Protein AF-A0A958SPY5-F1 (afdb_monomer_lite)

Foldseek 3Di:
DDKDWDKDKDWPADDPFKTKIKIWTQKMKDKDKDWDWDADPVDGPDIDIDIDIDMDIDGFGFMKMKMWGDDPQKTKIWIQTGQDTPPDDCVPDRDRDIDIDIGHDD

Structure (mmCIF, N/CA/C/O backbone):
data_AF-A0A958SPY5-F1
#
_entry.id   AF-A0A958SPY5-F1
#
loop_
_atom_site.group_PDB
_atom_site.id
_atom_site.type_symbol
_atom_site.label_atom_id
_atom_site.label_alt_id
_atom_site.label_comp_id
_atom_site.label_asym_id
_atom_site.label_entity_id
_atom_site.label_seq_id
_atom_site.pdbx_PDB_ins_code
_atom_site.Cartn_x
_atom_site.Cartn_y
_atom_site.Cartn_z
_atom_site.occupancy
_atom_site.B_iso_or_equiv
_atom_site.auth_seq_id
_atom_site.auth_comp_id
_atom_site.auth_asym_id
_atom_site.auth_atom_id
_atom_site.pdbx_PDB_model_num
ATOM 1 N N . GLU A 1 1 ? 12.507 -2.242 -8.962 1.00 80.31 1 GLU A N 1
ATOM 2 C CA . GLU A 1 1 ? 11.560 -1.119 -9.089 1.00 80.31 1 GLU A CA 1
ATOM 3 C C . GLU A 1 1 ? 11.348 -0.489 -7.722 1.00 80.31 1 GLU A C 1
ATOM 5 O O . GLU A 1 1 ? 11.262 -1.211 -6.734 1.00 80.31 1 GLU A O 1
ATOM 10 N N . THR A 1 2 ? 11.300 0.836 -7.671 1.00 90.25 2 THR A N 1
ATOM 11 C CA . THR A 1 2 ? 10.994 1.628 -6.478 1.00 90.25 2 THR A CA 1
ATOM 12 C C . THR A 1 2 ? 9.792 2.501 -6.795 1.00 90.25 2 THR A C 1
ATOM 14 O O . THR A 1 2 ? 9.804 3.194 -7.808 1.00 90.25 2 THR A O 1
ATOM 17 N N . GLN A 1 3 ? 8.776 2.503 -5.933 1.00 89.62 3 GLN A N 1
ATOM 18 C CA . GLN A 1 3 ? 7.549 3.268 -6.152 1.00 89.62 3 GLN A CA 1
ATOM 19 C C . GLN A 1 3 ? 7.297 4.261 -5.016 1.00 89.62 3 GLN A C 1
ATOM 21 O O . GLN A 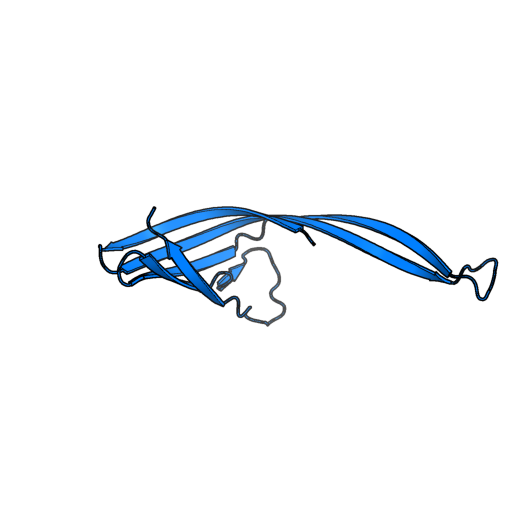1 3 ? 7.459 3.946 -3.836 1.00 89.62 3 GLN A O 1
ATOM 26 N N . LEU A 1 4 ? 6.867 5.463 -5.384 1.00 90.62 4 LEU A N 1
ATOM 27 C CA . LEU A 1 4 ? 6.423 6.519 -4.486 1.00 90.62 4 LEU A CA 1
ATOM 28 C C . LEU A 1 4 ? 4.967 6.831 -4.801 1.00 90.62 4 LEU A C 1
ATOM 30 O O . LEU A 1 4 ? 4.641 7.173 -5.931 1.00 90.62 4 LEU A O 1
ATOM 34 N N . ALA A 1 5 ? 4.089 6.746 -3.808 1.00 91.00 5 ALA A N 1
ATOM 35 C CA . ALA A 1 5 ? 2.672 7.019 -3.996 1.00 91.00 5 ALA A CA 1
ATOM 36 C C . ALA A 1 5 ? 2.188 8.113 -3.046 1.00 91.00 5 ALA A C 1
ATOM 38 O O . ALA A 1 5 ? 2.540 8.133 -1.864 1.00 91.00 5 ALA A O 1
ATOM 39 N N . ILE A 1 6 ? 1.339 9.000 -3.563 1.00 93.50 6 ILE A N 1
ATOM 40 C CA . ILE A 1 6 ? 0.629 10.002 -2.770 1.00 93.50 6 ILE A CA 1
ATOM 41 C C . ILE A 1 6 ? -0.841 9.617 -2.727 1.00 93.50 6 ILE A C 1
ATOM 43 O O . ILE A 1 6 ? -1.474 9.325 -3.744 1.00 93.50 6 ILE A O 1
ATOM 47 N N . GLY A 1 7 ? -1.400 9.647 -1.526 1.00 92.75 7 GLY A N 1
ATOM 48 C CA . GLY A 1 7 ? -2.794 9.327 -1.306 1.00 92.75 7 GLY A CA 1
ATOM 49 C C . GLY A 1 7 ? -3.328 9.907 -0.010 1.00 92.75 7 GLY A C 1
ATOM 50 O O . GLY A 1 7 ? -2.592 10.457 0.808 1.00 92.75 7 GLY A O 1
ATOM 51 N N . TYR A 1 8 ? -4.632 9.756 0.175 1.00 92.75 8 TYR A N 1
ATOM 52 C CA . TYR A 1 8 ? -5.337 10.180 1.372 1.00 92.75 8 TYR A CA 1
ATOM 53 C C . TYR A 1 8 ? -6.054 8.999 2.017 1.00 92.75 8 TYR A C 1
ATOM 55 O O . TYR A 1 8 ? -6.645 8.168 1.331 1.00 92.75 8 TYR A O 1
ATOM 63 N N . ARG A 1 9 ? -6.018 8.927 3.350 1.00 92.75 9 ARG A N 1
ATOM 64 C CA . ARG A 1 9 ? -6.735 7.919 4.136 1.00 92.75 9 ARG A CA 1
ATOM 65 C C . ARG A 1 9 ? -7.730 8.609 5.054 1.00 92.75 9 ARG A C 1
ATOM 67 O O . ARG A 1 9 ? -7.336 9.394 5.913 1.00 92.75 9 ARG A O 1
ATOM 74 N N . TYR A 1 10 ? -8.998 8.239 4.929 1.00 94.06 10 TYR A N 1
ATOM 75 C CA . TYR A 1 10 ? -10.082 8.758 5.748 1.00 94.06 10 TYR A CA 1
ATOM 76 C C . TYR A 1 10 ? -10.694 7.657 6.617 1.00 94.06 10 TYR A C 1
ATOM 78 O O . TYR A 1 10 ? -11.202 6.658 6.108 1.00 94.06 10 TYR A O 1
ATOM 86 N N . ARG A 1 11 ? -10.668 7.840 7.944 1.00 94.12 11 ARG A N 1
ATOM 87 C CA . ARG A 1 11 ? -11.334 6.941 8.901 1.00 94.12 11 ARG A CA 1
ATOM 88 C C . ARG A 1 11 ? -12.785 7.367 9.080 1.00 94.12 11 ARG A C 1
ATOM 90 O O . ARG A 1 11 ? -13.047 8.343 9.776 1.00 94.12 11 ARG A O 1
ATOM 97 N N . PHE A 1 12 ? -13.713 6.613 8.505 1.00 93.62 12 PHE A N 1
ATOM 98 C CA . PHE A 1 12 ? -15.144 6.879 8.656 1.00 93.62 12 PHE A CA 1
ATOM 99 C C . PHE A 1 12 ? -15.747 6.180 9.886 1.00 93.62 12 PHE A C 1
ATOM 101 O O . PHE A 1 12 ? -16.716 6.675 10.456 1.00 93.62 12 PHE A O 1
ATOM 108 N N . ILE A 1 13 ? -15.143 5.086 10.372 1.00 94.25 13 ILE A N 1
ATOM 109 C CA . ILE A 1 13 ? -15.440 4.527 11.700 1.00 94.25 13 ILE A CA 1
ATOM 110 C C . ILE A 1 13 ? -14.184 4.604 12.555 1.00 94.25 13 ILE A C 1
ATOM 112 O O . ILE A 1 13 ? -13.154 4.034 12.211 1.00 94.25 13 ILE A O 1
ATOM 116 N N . ASN A 1 14 ? -14.280 5.272 13.703 1.00 92.44 14 ASN A N 1
ATOM 117 C CA . ASN A 1 14 ? -13.172 5.423 14.640 1.00 92.44 14 ASN A CA 1
ATOM 118 C C . ASN A 1 14 ? -13.619 5.044 16.059 1.00 92.44 14 ASN A C 1
ATOM 120 O O . ASN A 1 14 ? -14.121 5.884 16.808 1.00 92.44 14 ASN A O 1
ATOM 124 N N . LYS A 1 15 ? -13.495 3.761 16.421 1.00 92.38 15 LYS A N 1
ATOM 125 C CA . LYS A 1 15 ? -13.782 3.261 17.773 1.00 92.38 15 LYS A CA 1
ATOM 126 C C . LYS A 1 15 ? -12.482 2.821 18.467 1.00 92.38 15 LYS A C 1
ATOM 128 O O . LYS A 1 15 ? -11.532 2.425 17.800 1.00 92.38 15 LYS A O 1
ATOM 133 N N . PRO A 1 16 ? -12.432 2.797 19.813 1.00 86.06 16 PRO A N 1
ATOM 134 C CA . PRO A 1 16 ? -11.223 2.393 20.543 1.00 86.06 16 PRO A CA 1
ATOM 135 C C . PRO A 1 16 ? -10.770 0.944 20.310 1.00 86.06 16 PRO A C 1
ATOM 137 O O . PRO A 1 16 ? -9.612 0.622 20.558 1.00 86.06 16 PRO A O 1
ATOM 140 N N . LYS A 1 17 ? -11.682 0.051 19.902 1.00 90.56 17 LYS A N 1
ATOM 141 C CA . LYS A 1 17 ? -11.388 -1.370 19.643 1.00 90.56 17 LYS A CA 1
ATOM 142 C C . LYS A 1 17 ? -11.158 -1.679 18.167 1.00 90.56 17 LYS A C 1
ATOM 144 O O . LYS A 1 17 ? -10.449 -2.630 17.864 1.00 90.56 17 LYS A O 1
ATOM 149 N N . PHE A 1 18 ? -11.765 -0.912 17.271 1.00 93.00 18 PHE A N 1
ATOM 150 C CA . PHE A 1 18 ? -11.622 -1.104 15.839 1.00 93.00 18 PHE A CA 1
ATOM 151 C C . PHE A 1 18 ? -11.862 0.213 15.105 1.00 93.00 18 PHE A C 1
ATOM 153 O O . PHE A 1 18 ? -12.662 1.046 15.538 1.00 93.00 18 PHE A O 1
ATOM 160 N N . ASN A 1 19 ? -11.196 0.397 13.980 1.00 94.06 19 ASN A N 1
ATOM 161 C CA . ASN A 1 19 ? -11.479 1.484 13.062 1.00 94.06 19 ASN A CA 1
ATOM 162 C C . ASN A 1 19 ? -11.634 0.922 11.649 1.00 94.06 19 ASN A C 1
ATOM 164 O O . ASN A 1 19 ? -11.110 -0.145 11.345 1.00 94.06 19 ASN A O 1
ATOM 168 N N . ILE A 1 20 ? -12.395 1.626 10.820 1.00 94.38 20 ILE A N 1
ATOM 169 C CA . ILE A 1 20 ? -12.550 1.313 9.402 1.00 94.38 20 ILE A CA 1
ATOM 170 C C . ILE A 1 20 ? -12.267 2.590 8.623 1.00 94.38 20 ILE A C 1
ATOM 172 O O . ILE A 1 20 ? -12.707 3.685 9.004 1.00 94.38 20 ILE A O 1
ATOM 176 N N . TYR A 1 21 ? -11.488 2.451 7.560 1.00 95.06 21 TYR A N 1
ATOM 177 C CA . TYR A 1 21 ? -11.032 3.547 6.731 1.00 95.06 21 TYR A CA 1
ATOM 178 C C . TYR A 1 21 ? -11.153 3.228 5.252 1.00 95.06 21 TYR A C 1
ATOM 180 O O . TYR A 1 21 ? -11.000 2.087 4.829 1.00 95.06 21 TYR A O 1
ATOM 188 N N . GLY A 1 22 ? -11.396 4.273 4.471 1.00 94.38 22 GLY A N 1
ATOM 189 C CA . GLY A 1 22 ? -11.186 4.269 3.034 1.00 94.38 22 GLY A CA 1
ATOM 190 C C . GLY A 1 22 ? -9.860 4.952 2.737 1.00 94.38 22 GLY A C 1
ATOM 191 O O . GLY A 1 22 ? -9.466 5.889 3.441 1.00 94.38 22 GLY A O 1
ATOM 192 N N . ASN A 1 23 ? -9.155 4.495 1.715 1.00 93.44 23 ASN A N 1
ATOM 193 C CA . ASN A 1 23 ? -7.974 5.170 1.198 1.00 93.44 23 ASN A CA 1
ATOM 194 C C . ASN A 1 23 ? -8.108 5.413 -0.302 1.00 93.44 23 ASN A C 1
ATOM 196 O O . ASN A 1 23 ? -8.741 4.642 -1.009 1.00 93.44 23 ASN A O 1
ATOM 200 N N . LEU A 1 24 ? -7.490 6.491 -0.766 1.00 92.38 24 LEU A N 1
ATOM 201 C CA . LEU A 1 24 ? -7.412 6.871 -2.166 1.00 92.38 24 LEU A CA 1
ATOM 202 C C . LEU A 1 24 ? -5.945 7.120 -2.509 1.00 92.38 24 LEU A C 1
ATOM 204 O O . LEU A 1 24 ? -5.340 8.030 -1.945 1.00 92.38 24 LEU A O 1
ATOM 208 N N . LYS A 1 25 ? -5.372 6.320 -3.407 1.00 92.31 25 LYS A N 1
ATOM 209 C CA . LYS A 1 25 ? -4.049 6.536 -4.007 1.00 92.31 25 LYS A CA 1
ATOM 210 C C . LYS A 1 25 ? -4.257 7.394 -5.253 1.00 92.31 25 LYS A C 1
ATOM 212 O O . LYS A 1 25 ? -4.884 6.946 -6.204 1.00 92.31 25 LYS A O 1
ATOM 217 N N . ILE A 1 26 ? -3.813 8.645 -5.222 1.00 91.31 26 ILE A N 1
ATOM 218 C CA . ILE A 1 26 ? -4.115 9.627 -6.274 1.00 91.31 26 ILE A CA 1
ATOM 219 C C . ILE A 1 26 ? -3.093 9.499 -7.400 1.00 91.31 26 ILE A C 1
ATOM 221 O O . ILE A 1 26 ? -3.473 9.396 -8.563 1.00 91.31 26 ILE A O 1
ATOM 225 N N . VAL A 1 27 ? -1.809 9.469 -7.038 1.00 91.19 27 VAL A N 1
ATOM 226 C CA . VAL A 1 27 ? -0.694 9.406 -7.984 1.00 91.19 27 VAL A CA 1
ATOM 227 C C . VAL A 1 27 ? 0.382 8.447 -7.497 1.00 91.19 27 VAL A C 1
ATOM 229 O O . VAL A 1 27 ? 0.612 8.325 -6.289 1.00 91.19 27 VAL A O 1
ATOM 232 N N . THR A 1 28 ? 1.058 7.817 -8.449 1.00 91.44 28 THR A N 1
ATOM 233 C CA . THR A 1 28 ? 2.198 6.931 -8.239 1.00 91.44 28 THR A CA 1
ATOM 234 C C . THR A 1 28 ? 3.319 7.347 -9.185 1.00 91.44 28 THR A C 1
ATOM 236 O O . THR A 1 28 ? 3.093 7.613 -10.362 1.00 91.44 28 THR A O 1
ATOM 239 N N . TYR A 1 29 ? 4.534 7.416 -8.665 1.00 90.56 29 TYR A N 1
ATOM 240 C CA . TYR A 1 29 ? 5.755 7.598 -9.426 1.00 90.56 29 TYR A CA 1
ATOM 241 C C . TYR A 1 29 ? 6.637 6.371 -9.225 1.00 90.56 29 TYR A C 1
ATOM 243 O O . TYR A 1 29 ? 7.042 6.076 -8.099 1.00 90.56 29 TYR A O 1
ATOM 251 N N . SER A 1 30 ? 6.932 5.671 -10.311 1.00 92.19 30 SER A N 1
ATOM 252 C CA . SER A 1 30 ? 7.700 4.430 -10.310 1.00 92.19 30 SER A CA 1
ATOM 253 C C . SER A 1 30 ? 9.023 4.646 -11.023 1.00 92.19 30 SER A C 1
ATOM 255 O O . SER A 1 30 ? 9.072 5.234 -12.102 1.00 92.19 30 SER A O 1
ATOM 257 N N . PHE A 1 31 ? 10.102 4.168 -10.417 1.00 91.31 31 PHE A N 1
ATOM 258 C CA . PHE A 1 31 ? 11.444 4.182 -10.972 1.00 91.31 31 PHE A CA 1
ATOM 259 C C . PHE A 1 31 ? 11.952 2.749 -11.110 1.00 91.31 31 PHE A C 1
ATOM 261 O O . PHE A 1 31 ? 11.980 1.986 -10.137 1.00 91.31 31 PHE A O 1
ATOM 268 N N . THR A 1 32 ? 12.386 2.391 -12.312 1.00 90.56 32 THR A N 1
ATOM 269 C CA . THR A 1 32 ? 12.843 1.042 -12.637 1.00 90.56 32 THR A CA 1
ATOM 270 C C . THR A 1 32 ? 14.196 1.116 -13.314 1.00 90.56 32 THR A C 1
ATOM 272 O O . THR A 1 32 ? 14.348 1.767 -14.342 1.00 90.56 32 THR A O 1
ATOM 275 N N . ASN A 1 33 ? 15.160 0.399 -12.744 1.00 88.19 33 ASN A N 1
ATOM 276 C CA . ASN A 1 33 ? 16.432 0.096 -13.382 1.00 88.19 33 ASN A CA 1
ATOM 277 C C . ASN A 1 33 ? 16.415 -1.368 -13.801 1.00 88.19 33 ASN A C 1
ATOM 279 O O . ASN A 1 33 ? 15.956 -2.215 -13.028 1.00 88.19 33 ASN A O 1
ATOM 283 N N . PHE A 1 34 ? 16.902 -1.647 -15.001 1.00 84.25 34 PHE A N 1
ATOM 284 C CA . PHE A 1 34 ? 17.054 -2.996 -15.515 1.00 84.25 34 PHE A CA 1
ATOM 285 C C . PHE A 1 34 ? 18.266 -3.073 -16.438 1.00 84.25 34 PHE A C 1
ATOM 287 O O . PHE A 1 34 ? 18.558 -2.145 -17.189 1.00 84.25 34 PHE A O 1
ATOM 294 N N . GLU A 1 35 ? 18.955 -4.202 -16.376 1.00 85.81 35 GLU A N 1
ATOM 295 C CA . GLU A 1 35 ? 20.055 -4.526 -17.272 1.00 85.81 35 GLU A CA 1
ATOM 296 C C . GLU A 1 35 ? 19.492 -5.251 -18.494 1.00 85.81 35 GLU A C 1
ATOM 298 O O . GLU A 1 35 ? 18.680 -6.173 -18.368 1.00 85.81 35 GLU A O 1
ATOM 303 N N . VAL A 1 36 ? 19.907 -4.831 -19.687 1.00 83.56 36 VAL A N 1
ATOM 304 C CA . VAL A 1 36 ? 19.611 -5.547 -20.930 1.00 83.56 36 VAL A CA 1
ATOM 305 C C . VAL A 1 36 ? 20.910 -6.101 -21.474 1.00 83.56 36 VAL A C 1
ATOM 307 O O . VAL A 1 36 ? 21.791 -5.340 -21.867 1.00 83.56 36 VAL A O 1
ATOM 310 N N . THR A 1 37 ? 21.005 -7.424 -21.536 1.00 84.31 37 THR A N 1
ATOM 311 C CA . THR A 1 37 ? 22.108 -8.106 -22.208 1.00 84.31 37 THR A CA 1
ATOM 312 C C . THR A 1 37 ? 21.666 -8.544 -23.596 1.00 84.31 37 THR A C 1
ATOM 314 O O . THR A 1 37 ? 20.665 -9.250 -23.734 1.00 84.31 37 THR A O 1
ATOM 317 N N . TYR A 1 38 ? 22.406 -8.140 -24.625 1.00 84.50 38 TYR A N 1
ATOM 318 C CA . TYR A 1 38 ? 22.187 -8.575 -26.004 1.00 84.50 38 TYR A CA 1
ATOM 319 C C . TYR A 1 38 ? 23.513 -8.960 -26.666 1.00 84.50 38 TYR A C 1
ATOM 321 O O . TYR A 1 38 ? 24.589 -8.548 -26.232 1.00 84.50 38 TYR A O 1
ATOM 329 N N . GLU A 1 39 ? 23.437 -9.818 -27.681 1.00 83.25 39 GLU A N 1
ATOM 330 C CA . GLU A 1 39 ? 24.608 -10.253 -28.442 1.00 83.25 39 GLU A CA 1
ATOM 331 C C . GLU A 1 39 ? 25.089 -9.124 -29.361 1.00 83.25 39 GLU A C 1
ATOM 333 O O . GLU A 1 39 ? 24.283 -8.474 -30.036 1.00 83.25 39 GLU A O 1
ATOM 338 N N . ASP A 1 40 ? 26.399 -8.882 -29.364 1.00 80.19 40 ASP A N 1
ATOM 339 C CA . ASP A 1 40 ? 27.022 -7.894 -30.235 1.00 80.19 40 ASP A CA 1
ATOM 340 C C . ASP A 1 40 ? 26.854 -8.320 -31.701 1.00 80.19 40 ASP A C 1
ATOM 342 O O . ASP A 1 40 ? 27.291 -9.395 -32.119 1.00 80.19 40 ASP A O 1
ATOM 346 N N . THR A 1 41 ? 26.204 -7.465 -32.489 1.00 78.50 41 THR A N 1
ATOM 347 C CA . THR A 1 41 ? 25.935 -7.730 -33.909 1.00 78.50 41 THR A CA 1
ATOM 348 C C . THR A 1 41 ? 27.215 -7.657 -34.751 1.00 78.50 41 THR A C 1
ATOM 350 O O . THR A 1 41 ? 27.285 -8.298 -35.800 1.00 78.50 41 THR A O 1
ATOM 353 N N . ASP A 1 42 ? 28.235 -6.931 -34.279 1.00 81.56 42 ASP A N 1
ATOM 354 C CA . ASP A 1 42 ? 29.526 -6.770 -34.952 1.00 81.56 42 ASP A CA 1
ATOM 355 C C . ASP A 1 42 ? 30.554 -7.837 -34.521 1.00 81.56 42 ASP A C 1
ATOM 357 O O . ASP A 1 42 ? 31.531 -8.077 -35.238 1.00 81.56 42 ASP A O 1
ATOM 361 N N . ASN A 1 43 ? 30.335 -8.524 -33.389 1.00 79.94 43 ASN A N 1
ATOM 362 C CA . ASN A 1 43 ? 31.212 -9.589 -32.889 1.00 79.94 43 ASN A CA 1
ATOM 363 C C . ASN A 1 43 ? 30.430 -10.769 -32.255 1.00 79.94 43 ASN A C 1
ATOM 365 O O . ASN A 1 43 ? 30.249 -10.819 -31.030 1.00 79.94 43 ASN A O 1
ATOM 369 N N . PRO A 1 44 ? 30.006 -11.753 -33.075 1.00 78.00 44 PRO A N 1
ATOM 370 C CA . PRO A 1 44 ? 29.220 -12.905 -32.632 1.00 78.00 44 PRO A CA 1
ATOM 371 C C . PRO A 1 44 ? 29.902 -13.689 -31.503 1.00 78.00 44 PRO A C 1
ATOM 373 O O . PRO A 1 44 ? 31.095 -13.992 -31.572 1.00 78.00 44 PRO A O 1
ATOM 376 N N . GLY A 1 45 ? 29.143 -14.054 -30.469 1.00 75.94 45 GLY A N 1
ATOM 377 C CA . GLY A 1 45 ? 29.662 -14.718 -29.267 1.00 75.94 45 GLY A CA 1
ATOM 378 C C . GLY A 1 45 ? 30.159 -13.779 -28.159 1.00 75.94 45 GLY A C 1
ATOM 379 O O . GLY A 1 45 ? 30.588 -14.268 -27.110 1.00 75.94 45 GLY A O 1
ATOM 380 N N . THR A 1 46 ? 30.076 -12.456 -28.344 1.00 79.25 46 THR A N 1
ATOM 381 C CA . THR A 1 46 ? 30.253 -11.470 -27.264 1.00 79.25 46 THR A CA 1
ATOM 382 C C . THR A 1 46 ? 28.921 -10.838 -26.865 1.00 79.25 46 THR A C 1
ATOM 384 O O . THR A 1 46 ? 28.060 -10.588 -27.703 1.00 79.25 46 THR A O 1
ATOM 387 N N . PHE A 1 47 ? 28.731 -10.619 -25.563 1.00 82.31 47 PHE A N 1
ATOM 388 C CA . PHE A 1 47 ? 27.499 -10.070 -24.997 1.00 82.31 47 PHE A CA 1
ATOM 389 C C . PHE A 1 47 ? 27.772 -8.691 -24.403 1.00 82.31 47 PHE A C 1
ATOM 391 O O . PHE A 1 47 ? 28.702 -8.528 -23.610 1.00 82.31 47 PHE A O 1
ATOM 398 N N . ILE A 1 48 ? 26.947 -7.717 -24.775 1.00 82.00 48 ILE A N 1
ATOM 399 C CA . ILE A 1 48 ? 26.974 -6.355 -24.243 1.00 82.00 48 ILE A CA 1
ATOM 400 C C . ILE A 1 48 ? 25.850 -6.242 -23.217 1.00 82.00 48 ILE A C 1
ATOM 402 O O . ILE A 1 48 ? 24.711 -6.599 -23.511 1.00 82.00 48 ILE A O 1
ATOM 406 N N . THR A 1 49 ? 26.167 -5.740 -22.024 1.00 83.12 49 THR A N 1
ATOM 407 C CA . THR A 1 49 ? 25.175 -5.401 -20.997 1.00 83.12 49 THR A CA 1
ATOM 408 C C . THR A 1 49 ? 25.022 -3.887 -20.934 1.00 83.12 49 THR A C 1
ATOM 410 O O . THR A 1 49 ? 25.993 -3.176 -20.681 1.00 83.12 49 THR A O 1
ATOM 413 N N . GLU A 1 50 ? 23.805 -3.401 -21.160 1.00 82.50 50 GLU A N 1
A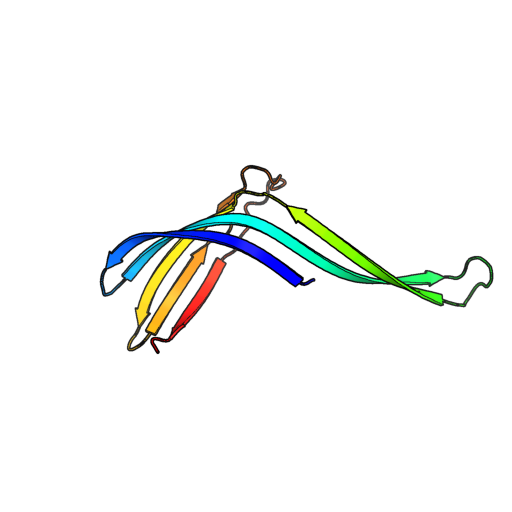TOM 414 C CA . GLU A 1 50 ? 23.438 -1.994 -21.013 1.00 82.50 50 GLU A CA 1
ATOM 415 C C . GLU A 1 50 ? 22.560 -1.784 -19.779 1.00 82.50 50 GLU A C 1
ATOM 417 O O . GLU A 1 50 ? 21.520 -2.432 -19.625 1.00 82.50 50 GLU A O 1
ATOM 422 N N . ASP A 1 51 ? 22.928 -0.805 -18.954 1.00 83.88 51 ASP A N 1
ATOM 423 C CA . ASP A 1 51 ? 22.072 -0.299 -17.886 1.00 83.88 51 ASP A CA 1
ATOM 424 C C . ASP A 1 51 ? 20.995 0.617 -18.469 1.00 83.88 51 ASP A C 1
ATOM 426 O O . ASP A 1 51 ? 21.283 1.702 -18.986 1.00 83.88 51 ASP A O 1
ATOM 430 N N . LYS A 1 52 ? 19.730 0.209 -18.354 1.00 85.19 52 LYS A N 1
ATOM 431 C CA . LYS A 1 52 ? 18.583 1.047 -18.707 1.00 85.19 52 LYS A CA 1
ATOM 432 C C . LYS A 1 52 ? 17.834 1.461 -17.456 1.00 85.19 52 LYS A C 1
ATOM 434 O O . LYS A 1 52 ? 17.579 0.675 -16.546 1.00 85.19 52 LYS A O 1
ATOM 439 N N . SER A 1 53 ? 17.465 2.733 -17.427 1.00 88.38 53 SER A N 1
ATOM 440 C CA . SER A 1 53 ? 16.602 3.292 -16.396 1.00 88.38 53 SER A CA 1
ATOM 441 C C . SER A 1 53 ? 15.376 3.910 -17.046 1.00 88.38 53 SER A C 1
ATOM 443 O O . SER A 1 53 ? 15.436 4.456 -18.149 1.00 88.38 53 SER A O 1
ATOM 445 N N . GLY A 1 54 ? 14.246 3.781 -16.368 1.00 86.44 54 GLY A N 1
ATOM 446 C CA . GLY A 1 54 ? 12.975 4.341 -16.784 1.00 86.44 54 GLY A CA 1
ATOM 447 C C . GLY A 1 54 ? 12.204 4.834 -15.575 1.00 86.44 54 GLY A C 1
ATOM 448 O O . GLY A 1 54 ? 12.309 4.284 -14.475 1.00 86.44 54 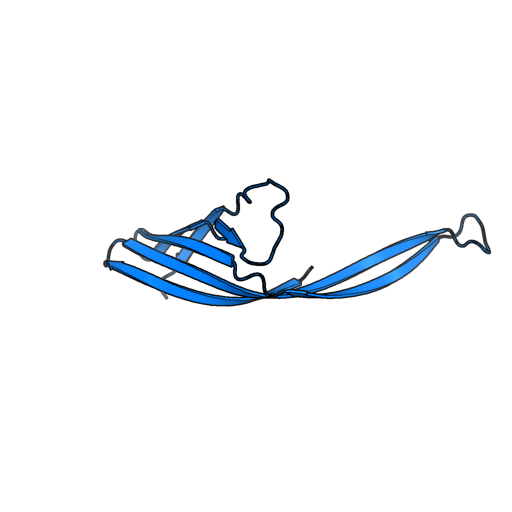GLY A O 1
ATOM 449 N N . SER A 1 55 ? 11.413 5.877 -15.782 1.00 90.69 55 SER A N 1
ATOM 450 C CA . SER A 1 55 ? 10.445 6.334 -14.799 1.00 90.69 55 SER A CA 1
ATOM 451 C C . SER A 1 55 ? 9.065 6.460 -15.419 1.00 90.69 55 SER A C 1
ATOM 453 O O . SER A 1 55 ? 8.920 6.789 -16.595 1.00 90.69 55 SER A O 1
ATOM 455 N N . THR A 1 56 ? 8.049 6.179 -14.611 1.00 89.50 56 THR A N 1
ATOM 456 C CA . THR A 1 56 ? 6.644 6.273 -15.003 1.00 89.50 56 THR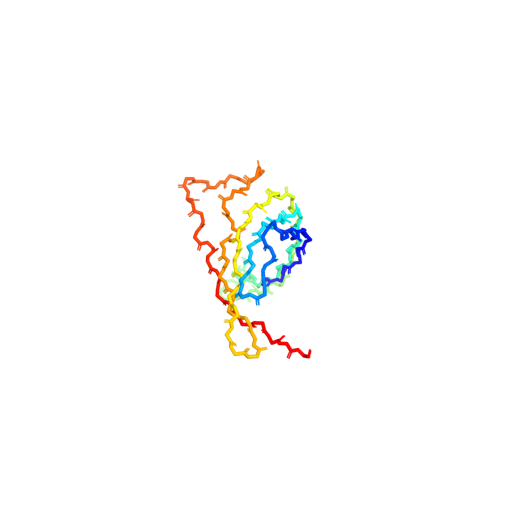 A CA 1
ATOM 457 C C . THR A 1 56 ? 5.900 7.081 -13.952 1.00 89.50 56 THR A C 1
ATOM 459 O O . THR A 1 56 ? 6.081 6.870 -12.753 1.00 89.50 56 THR A O 1
ATOM 462 N N . PHE A 1 57 ? 5.079 8.025 -14.402 1.00 88.50 57 PHE A N 1
ATOM 463 C CA . PHE A 1 57 ? 4.152 8.759 -13.553 1.00 88.50 57 PHE A CA 1
ATOM 464 C C . PHE A 1 57 ? 2.727 8.380 -13.935 1.00 88.50 57 PHE A C 1
ATOM 466 O O . PHE A 1 57 ? 2.332 8.525 -15.091 1.00 88.50 57 PHE A O 1
ATOM 473 N N . GLU A 1 58 ? 1.957 7.938 -12.953 1.00 87.06 58 GLU A N 1
ATOM 474 C CA . GLU A 1 58 ? 0.584 7.493 -13.133 1.00 87.06 58 GLU A CA 1
ATOM 475 C C . GLU A 1 58 ? -0.324 8.232 -12.155 1.00 87.06 58 GLU A C 1
ATOM 477 O O . GLU A 1 58 ? 0.016 8.430 -10.987 1.00 87.06 58 GLU A O 1
ATOM 482 N N . ALA A 1 59 ? -1.518 8.601 -12.612 1.00 85.44 59 ALA A N 1
ATOM 483 C CA . ALA A 1 59 ? -2.571 9.170 -11.776 1.00 85.44 59 ALA A CA 1
ATOM 484 C C . ALA A 1 59 ? -3.798 8.243 -11.785 1.00 85.44 59 ALA A C 1
ATOM 486 O O . ALA A 1 59 ? -4.798 8.555 -12.429 1.00 85.44 59 ALA A O 1
ATOM 487 N N . PRO A 1 60 ? -3.725 7.066 -11.140 1.00 78.94 60 PRO A N 1
ATOM 488 C CA . PRO A 1 60 ? -4.732 6.024 -11.325 1.00 78.94 60 PRO A CA 1
ATOM 489 C C . PRO A 1 60 ? -6.013 6.219 -10.499 1.00 78.94 60 PRO A C 1
ATOM 491 O O . PRO A 1 60 ? -7.034 5.612 -10.82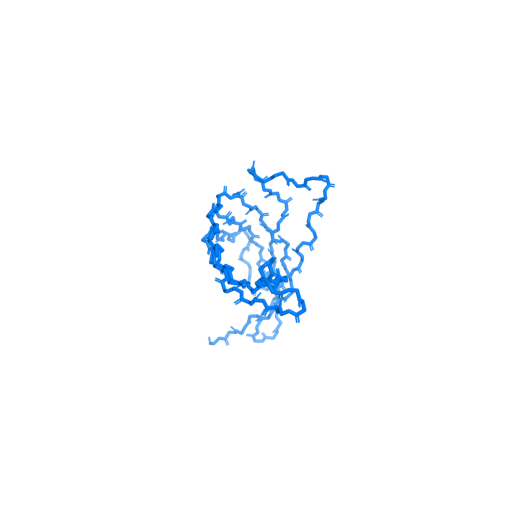3 1.00 78.94 60 PRO A O 1
ATOM 494 N N . PHE A 1 61 ? -5.979 7.060 -9.454 1.00 85.56 61 PHE A N 1
ATOM 495 C CA . PHE A 1 61 ? -7.081 7.255 -8.498 1.00 85.56 61 PHE A CA 1
ATOM 496 C C . PHE A 1 61 ? -7.644 5.918 -7.987 1.00 85.56 61 PHE A C 1
ATOM 498 O O . PHE A 1 61 ? -8.787 5.551 -8.261 1.00 85.56 61 PHE A O 1
ATOM 505 N N . ILE A 1 62 ? -6.805 5.182 -7.256 1.00 87.25 62 ILE A N 1
ATOM 506 C CA . ILE A 1 62 ? -7.109 3.840 -6.758 1.00 87.25 62 ILE A CA 1
ATOM 507 C C . ILE A 1 62 ? -7.762 3.917 -5.384 1.00 87.25 62 ILE A C 1
ATOM 509 O O . ILE A 1 62 ? -7.186 4.469 -4.443 1.00 87.25 62 ILE A O 1
ATOM 513 N N . PHE A 1 63 ? -8.942 3.323 -5.255 1.00 90.31 63 PHE A N 1
ATOM 514 C CA . PHE A 1 63 ? -9.669 3.235 -3.997 1.00 90.31 63 PHE A CA 1
ATOM 515 C C . PHE A 1 63 ? -9.365 1.929 -3.272 1.00 90.31 63 PHE A C 1
ATOM 517 O O . PHE A 1 63 ? -9.380 0.852 -3.864 1.00 90.31 63 PHE A O 1
ATOM 524 N N . GLY A 1 64 ? -9.177 2.037 -1.962 1.00 90.75 64 GLY A N 1
ATOM 525 C CA . GLY A 1 64 ? -9.008 0.918 -1.054 1.00 90.75 64 GLY A CA 1
ATOM 526 C C . GLY A 1 64 ? -9.848 1.075 0.207 1.00 90.75 64 GLY A C 1
ATOM 527 O O . GLY A 1 64 ? -10.336 2.159 0.546 1.00 90.75 64 GLY A O 1
ATOM 528 N N . LEU A 1 65 ? -10.005 -0.036 0.912 1.00 93.75 65 LEU A N 1
ATOM 529 C CA . LEU A 1 65 ? -10.713 -0.142 2.176 1.00 93.75 65 LEU A CA 1
ATOM 530 C C . LEU A 1 65 ? -9.831 -0.896 3.161 1.00 93.75 65 LEU A C 1
ATOM 532 O O . LEU A 1 65 ? -9.186 -1.876 2.806 1.00 93.75 65 LEU A O 1
ATOM 536 N N . GLY A 1 66 ? -9.833 -0.493 4.421 1.00 94.00 66 GLY A N 1
ATOM 537 C CA . GLY A 1 66 ? -9.171 -1.267 5.453 1.00 94.00 66 GLY A CA 1
ATOM 538 C C . GLY A 1 66 ? -9.800 -1.099 6.817 1.00 94.00 66 GLY A C 1
ATOM 539 O O . GLY A 1 66 ? -10.615 -0.207 7.058 1.00 94.00 66 GLY A O 1
ATOM 540 N N . ALA A 1 67 ? -9.411 -1.991 7.712 1.00 94.81 67 ALA A N 1
ATOM 541 C CA . ALA A 1 67 ? -9.823 -2.007 9.094 1.00 94.81 67 ALA A CA 1
ATOM 542 C C . ALA A 1 67 ? -8.610 -2.245 9.989 1.00 94.81 67 ALA A C 1
ATOM 544 O O . ALA A 1 67 ? -7.825 -3.161 9.747 1.00 94.81 67 ALA A O 1
ATOM 545 N N . ASP A 1 68 ? -8.489 -1.455 11.054 1.00 94.69 68 ASP A N 1
ATOM 546 C CA . ASP A 1 68 ? -7.555 -1.750 12.135 1.00 94.69 68 ASP A CA 1
ATOM 547 C C . ASP A 1 68 ? -8.333 -2.318 13.325 1.00 94.69 68 ASP A C 1
ATOM 549 O O . ASP A 1 68 ? -9.308 -1.721 13.785 1.00 94.69 68 ASP A O 1
ATOM 553 N N . ILE A 1 69 ? -7.878 -3.436 13.879 1.00 94.38 69 ILE A N 1
ATOM 554 C CA . ILE A 1 69 ? -8.473 -4.126 15.024 1.00 94.38 69 ILE A CA 1
ATOM 555 C C . ILE A 1 69 ? -7.456 -4.122 16.159 1.00 94.38 69 ILE A C 1
ATOM 557 O O . ILE A 1 69 ? -6.324 -4.574 15.996 1.00 94.38 69 ILE A O 1
ATOM 561 N N . LYS A 1 70 ? -7.842 -3.608 17.328 1.00 93.06 70 LYS A N 1
ATOM 562 C CA . LYS A 1 70 ? -6.949 -3.514 18.485 1.00 93.06 70 LYS A CA 1
ATOM 563 C C . LYS A 1 70 ? -6.573 -4.908 18.982 1.00 93.06 70 LYS A C 1
ATOM 565 O O . LYS A 1 70 ? -7.450 -5.694 19.334 1.00 93.06 70 LYS A O 1
ATOM 570 N N . LEU A 1 71 ? -5.274 -5.168 19.100 1.00 90.88 71 LEU A N 1
ATOM 571 C CA . LEU A 1 71 ? -4.723 -6.387 19.680 1.00 90.88 71 LEU A CA 1
ATOM 572 C C . LEU A 1 71 ? -3.671 -6.022 20.734 1.00 90.88 71 LEU A C 1
ATOM 574 O O . LEU A 1 71 ? -2.557 -5.606 20.420 1.00 90.88 71 LEU A O 1
ATOM 578 N N . GLY A 1 72 ? -4.043 -6.155 22.010 1.00 87.62 72 GLY A N 1
ATOM 579 C CA . GLY A 1 72 ? -3.179 -5.797 23.135 1.00 87.62 72 GLY A CA 1
ATOM 580 C C . GLY A 1 72 ? -2.764 -4.323 23.100 1.00 87.62 72 GLY A C 1
ATOM 581 O O . GLY A 1 72 ? -3.599 -3.429 23.267 1.00 87.62 72 GLY A O 1
ATOM 582 N N . LYS A 1 73 ? -1.462 -4.083 22.901 1.00 88.06 73 LYS A N 1
ATOM 583 C CA . LYS A 1 73 ? -0.862 -2.740 22.819 1.00 88.06 73 LYS A CA 1
ATOM 584 C C . LYS A 1 73 ? -0.802 -2.177 21.392 1.00 88.06 73 LYS A C 1
ATOM 586 O O . LYS A 1 73 ? -0.446 -1.017 21.247 1.00 88.06 73 LYS A O 1
ATOM 591 N N . GLY A 1 74 ? -1.139 -2.950 20.362 1.00 90.50 74 GLY A N 1
ATOM 592 C CA . GLY A 1 74 ? -1.111 -2.505 18.967 1.00 90.50 74 GLY A CA 1
ATOM 593 C C . GLY A 1 74 ? -2.433 -2.740 18.244 1.00 90.50 74 GLY A C 1
ATOM 594 O O . GLY A 1 74 ? -3.474 -2.960 18.870 1.00 90.50 74 GLY A O 1
ATOM 595 N N . TYR A 1 75 ? -2.386 -2.689 16.916 1.00 93.88 75 TYR A N 1
ATOM 596 C CA . TYR A 1 75 ? -3.516 -3.012 16.048 1.00 93.88 75 TYR A CA 1
ATOM 597 C C . TYR A 1 75 ? -3.077 -3.958 14.936 1.00 93.88 75 TYR A C 1
ATOM 599 O O . TYR A 1 75 ? -2.026 -3.750 14.339 1.00 93.88 75 TYR A O 1
ATOM 607 N N . ILE A 1 76 ? -3.893 -4.960 14.632 1.00 94.50 76 ILE A N 1
ATOM 608 C CA . ILE A 1 76 ? -3.809 -5.681 13.364 1.00 94.50 76 ILE A CA 1
ATOM 609 C C . ILE A 1 76 ? -4.547 -4.853 12.320 1.00 94.50 76 ILE A C 1
ATOM 611 O O . ILE A 1 76 ? -5.686 -4.458 12.547 1.00 94.50 76 ILE A O 1
ATOM 615 N N . THR A 1 77 ? -3.914 -4.618 11.183 1.00 94.06 77 THR A N 1
ATOM 616 C CA . THR A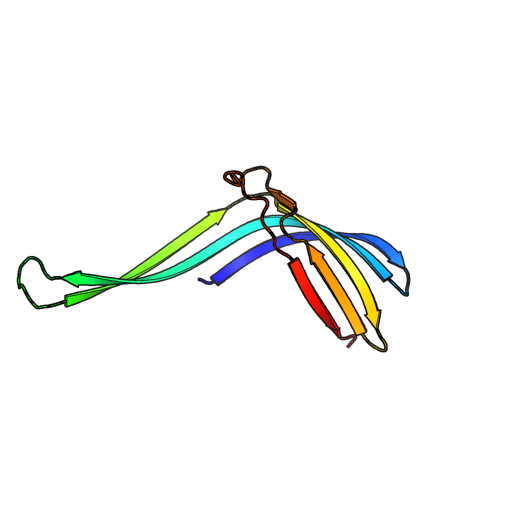 1 77 ? -4.517 -3.974 10.021 1.00 94.06 77 THR A CA 1
ATOM 617 C C . THR A 1 77 ? -4.844 -5.038 8.987 1.00 94.06 77 THR A C 1
ATOM 619 O O . THR A 1 77 ? -3.987 -5.849 8.647 1.00 94.06 77 THR A O 1
ATOM 622 N N . LEU A 1 78 ? -6.066 -5.009 8.472 1.00 94.00 78 LEU A N 1
ATOM 623 C CA . LEU A 1 78 ? -6.488 -5.735 7.281 1.00 94.00 78 LEU A CA 1
ATOM 624 C C . LEU A 1 78 ? -6.861 -4.692 6.236 1.00 94.00 78 LEU A C 1
ATOM 626 O O . LEU A 1 78 ? -7.688 -3.824 6.512 1.00 94.00 78 LEU A O 1
ATOM 630 N N . ALA A 1 79 ? -6.253 -4.740 5.061 1.00 92.38 79 ALA A N 1
ATOM 631 C CA . ALA A 1 79 ? -6.512 -3.776 4.004 1.00 92.38 79 ALA A CA 1
ATOM 632 C C . ALA A 1 79 ? -6.698 -4.475 2.665 1.00 92.38 79 ALA A C 1
ATOM 634 O O . ALA A 1 79 ? -6.071 -5.493 2.389 1.00 92.38 79 ALA A O 1
ATOM 635 N N . TYR A 1 80 ? -7.553 -3.888 1.844 1.00 90.50 80 TYR A N 1
ATOM 636 C CA . TYR A 1 80 ? -7.754 -4.237 0.457 1.00 90.50 80 TYR A CA 1
ATOM 637 C C . TYR A 1 80 ? -7.568 -2.963 -0.367 1.00 90.50 80 TYR A C 1
ATOM 639 O O . TYR A 1 80 ? -8.370 -2.033 -0.266 1.00 90.50 80 TYR A O 1
ATOM 647 N N . GLN A 1 81 ? -6.431 -2.847 -1.052 1.00 83.00 81 GLN A N 1
ATOM 648 C CA . GLN A 1 81 ? -5.903 -1.539 -1.461 1.00 83.00 81 GLN A CA 1
ATOM 649 C C . GLN A 1 81 ? -6.346 -1.091 -2.851 1.00 83.00 81 GLN A C 1
ATOM 651 O O . GLN A 1 81 ? -6.400 0.117 -3.083 1.00 83.00 81 GLN A O 1
ATOM 656 N N . GLU A 1 82 ? -6.671 -2.031 -3.738 1.00 80.94 82 GLU A N 1
ATOM 657 C CA . GLU A 1 82 ? -6.920 -1.765 -5.159 1.00 80.94 82 GLU A CA 1
ATOM 658 C C . GLU A 1 82 ? -8.308 -2.242 -5.600 1.00 80.94 82 GLU A C 1
ATOM 660 O O . GLU A 1 82 ? -8.465 -2.988 -6.553 1.00 80.94 82 GLU A O 1
ATOM 665 N N . ILE A 1 83 ? -9.352 -1.798 -4.897 1.00 79.88 83 ILE A N 1
ATOM 666 C CA . ILE A 1 83 ? -10.747 -2.173 -5.193 1.00 79.88 83 ILE A CA 1
ATOM 667 C C . ILE A 1 83 ? -11.167 -1.682 -6.580 1.00 79.88 83 ILE A C 1
ATOM 669 O O . ILE A 1 83 ? -11.856 -2.384 -7.312 1.00 79.88 83 ILE A O 1
ATOM 673 N N . VAL A 1 84 ? -10.811 -0.443 -6.919 1.00 78.38 84 VAL A N 1
ATOM 674 C CA . VAL A 1 84 ? -11.128 0.164 -8.214 1.00 78.38 84 VAL A CA 1
ATOM 675 C C . VAL A 1 84 ? -10.098 1.233 -8.545 1.00 78.38 84 VAL A C 1
ATOM 677 O O . VAL A 1 84 ? -9.707 2.006 -7.671 1.00 78.38 84 VAL A O 1
ATOM 680 N N . ALA A 1 85 ? -9.688 1.286 -9.808 1.00 78.44 85 ALA A N 1
ATOM 681 C CA . ALA A 1 85 ? -8.862 2.339 -10.379 1.00 78.44 85 ALA A CA 1
ATOM 682 C C . ALA A 1 85 ? -9.674 3.052 -11.466 1.00 78.44 85 ALA A C 1
ATOM 684 O O . ALA A 1 85 ? -10.243 2.395 -12.334 1.00 78.44 85 ALA A O 1
ATOM 685 N N . LEU A 1 86 ? -9.770 4.383 -11.417 1.00 74.56 86 LEU A N 1
ATOM 686 C CA . LEU A 1 86 ? -10.610 5.128 -12.366 1.00 74.56 86 LEU A CA 1
ATOM 687 C C . LEU A 1 86 ? -9.977 5.259 -13.757 1.00 74.56 86 LEU A C 1
ATOM 689 O O . LEU A 1 86 ? -10.703 5.408 -14.736 1.00 74.56 86 LEU A O 1
ATOM 693 N N . PHE A 1 87 ? -8.644 5.223 -13.840 1.00 75.19 87 PHE A N 1
ATOM 694 C CA . PHE A 1 87 ? -7.899 5.505 -15.076 1.00 75.19 87 PHE A CA 1
ATOM 695 C C . PHE A 1 87 ? -6.932 4.390 -15.496 1.00 75.19 87 PHE A C 1
ATOM 697 O O . PHE A 1 87 ? -6.144 4.590 -16.415 1.00 75.19 87 PHE A O 1
ATOM 704 N N . LEU A 1 88 ? -6.980 3.228 -14.838 1.00 71.44 88 LEU A N 1
ATOM 705 C CA . LEU A 1 88 ? -6.225 2.041 -15.241 1.00 71.44 88 LEU A CA 1
ATOM 706 C C . LEU A 1 88 ? -7.184 1.003 -15.816 1.00 71.44 88 LEU A C 1
ATOM 708 O O . LEU A 1 88 ? -8.208 0.695 -15.204 1.00 71.44 88 LEU A O 1
ATOM 712 N N . ASP A 1 89 ? -6.830 0.448 -16.972 1.00 67.31 89 ASP A N 1
ATOM 713 C CA . ASP A 1 89 ? -7.523 -0.719 -17.501 1.00 67.31 89 ASP A CA 1
ATOM 714 C C . ASP A 1 89 ? -7.105 -1.946 -16.683 1.00 67.31 89 ASP A C 1
ATOM 716 O O . ASP A 1 89 ? -5.938 -2.330 -16.649 1.00 67.31 89 ASP A O 1
ATOM 720 N N . MET A 1 90 ? -8.065 -2.547 -15.982 1.00 64.69 90 MET A N 1
ATOM 721 C CA . MET A 1 90 ? -7.816 -3.723 -15.148 1.00 64.69 90 MET A CA 1
ATOM 722 C C . MET A 1 90 ? -7.810 -5.023 -15.971 1.00 64.69 90 MET A C 1
ATOM 724 O O . MET A 1 90 ? -7.707 -6.103 -15.395 1.00 64.69 90 MET A O 1
ATOM 728 N N . HIS A 1 91 ? -7.945 -4.951 -17.306 1.00 64.31 91 HIS A N 1
ATOM 729 C CA . HIS A 1 91 ? -7.902 -6.088 -18.239 1.00 64.31 91 HIS A CA 1
ATOM 730 C C . HIS A 1 91 ? -8.745 -7.303 -17.791 1.00 64.31 91 HIS A C 1
ATOM 732 O O . HIS A 1 91 ? -8.361 -8.455 -17.982 1.00 64.31 91 HIS A O 1
ATOM 738 N N . GLY A 1 92 ? -9.895 -7.055 -17.152 1.00 61.19 92 GLY A N 1
ATOM 739 C CA . GLY A 1 92 ? -10.791 -8.098 -16.632 1.00 61.19 92 GLY A CA 1
ATOM 740 C C . GLY A 1 92 ? -10.311 -8.820 -15.364 1.00 61.19 92 GLY A C 1
ATOM 741 O O . GLY A 1 92 ? -11.042 -9.661 -14.842 1.00 61.19 92 GLY A O 1
ATOM 742 N N . ASN A 1 93 ? -9.137 -8.478 -14.832 1.00 62.00 93 ASN A N 1
ATOM 743 C CA . ASN A 1 93 ? -8.621 -8.991 -13.570 1.00 62.00 93 ASN A CA 1
ATOM 744 C C . ASN A 1 93 ? -8.983 -8.026 -12.443 1.00 62.00 93 ASN A C 1
ATOM 746 O O . ASN A 1 93 ? -8.488 -6.906 -12.385 1.00 62.00 93 ASN A O 1
ATOM 750 N N . PHE A 1 94 ? -9.826 -8.468 -11.513 1.00 63.94 94 PHE A N 1
ATOM 751 C CA . PHE A 1 94 ? -10.009 -7.751 -10.257 1.00 63.94 94 PHE A CA 1
ATOM 752 C C . PHE A 1 94 ? -8.745 -7.969 -9.408 1.00 63.94 94 PHE A C 1
ATOM 754 O O . PHE A 1 94 ? -8.476 -9.115 -9.032 1.00 63.94 94 PHE A O 1
ATOM 761 N N . PRO A 1 95 ? -7.912 -6.945 -9.157 1.00 64.75 95 PRO A N 1
ATOM 762 C CA . PRO A 1 95 ? -6.623 -7.141 -8.517 1.00 64.75 95 PRO A CA 1
ATOM 763 C C . PRO A 1 95 ? -6.841 -7.523 -7.057 1.00 64.75 95 PRO A C 1
ATOM 765 O O . PRO A 1 95 ? -7.512 -6.841 -6.284 1.00 64.75 95 PRO A O 1
ATOM 768 N N . ILE A 1 96 ? -6.268 -8.650 -6.662 1.00 70.56 96 ILE A N 1
ATOM 769 C CA . ILE A 1 96 ? -6.353 -9.158 -5.298 1.00 70.56 96 ILE A CA 1
ATOM 770 C C . ILE A 1 96 ? -5.165 -8.580 -4.505 1.00 70.56 96 ILE A C 1
ATOM 772 O O . ILE A 1 96 ? -4.218 -9.289 -4.189 1.00 70.56 96 ILE A O 1
ATOM 776 N N . ASP A 1 97 ? -5.190 -7.275 -4.208 1.00 82.94 97 ASP A N 1
ATOM 777 C CA . ASP A 1 97 ? -4.215 -6.615 -3.316 1.00 82.94 97 ASP A CA 1
ATOM 778 C C . ASP A 1 97 ? -4.733 -6.584 -1.871 1.00 82.94 97 ASP A C 1
ATOM 780 O O . ASP A 1 97 ? -5.284 -5.582 -1.396 1.00 82.94 97 ASP A O 1
ATOM 784 N N . PHE A 1 98 ? -4.585 -7.719 -1.180 1.00 89.25 98 PHE A N 1
ATOM 785 C CA . PHE A 1 98 ? -4.818 -7.819 0.259 1.00 89.25 98 PHE A CA 1
ATOM 786 C C . PHE A 1 98 ? -3.521 -7.641 1.044 1.00 89.25 98 PHE A C 1
ATOM 788 O O . PHE A 1 98 ? -2.532 -8.334 0.813 1.00 89.25 98 PHE A O 1
ATOM 795 N N . ALA A 1 99 ? -3.575 -6.789 2.063 1.00 90.50 99 ALA A N 1
ATOM 796 C CA . ALA A 1 99 ? -2.478 -6.559 2.985 1.00 90.50 99 ALA A CA 1
ATOM 797 C C . ALA A 1 99 ? -2.895 -6.855 4.428 1.00 90.50 99 ALA A C 1
ATOM 799 O O . ALA A 1 99 ? -3.986 -6.493 4.882 1.00 90.50 99 ALA A O 1
ATOM 800 N N . VAL A 1 100 ? -1.976 -7.473 5.169 1.00 93.31 100 VAL A N 1
ATOM 801 C CA . VAL A 1 100 ? -2.067 -7.656 6.618 1.00 93.31 100 VAL A CA 1
ATOM 802 C C . VAL A 1 100 ? -0.892 -6.930 7.255 1.00 93.31 100 VAL A C 1
ATOM 804 O O . VAL A 1 100 ? 0.250 -7.095 6.835 1.00 93.31 100 VAL A O 1
ATOM 807 N N . GLY A 1 101 ? -1.168 -6.113 8.264 1.00 92.00 101 GLY A N 1
ATOM 808 C CA . GLY A 1 101 ? -0.157 -5.320 8.953 1.00 92.00 101 GLY A CA 1
ATOM 809 C C . GLY A 1 101 ? -0.308 -5.371 10.464 1.00 92.00 101 GLY A C 1
ATOM 810 O O . GLY A 1 101 ? -1.357 -5.738 10.992 1.00 92.00 101 GLY A O 1
ATOM 811 N N . TYR A 1 102 ? 0.741 -4.955 11.168 1.00 92.69 102 TYR A N 1
ATOM 812 C CA . TYR A 1 102 ? 0.687 -4.701 12.600 1.00 92.69 102 TYR A CA 1
ATOM 813 C C . TYR A 1 102 ? 1.174 -3.285 12.895 1.00 92.69 102 TYR A C 1
ATOM 815 O O . TYR A 1 102 ? 2.287 -2.899 12.538 1.00 92.69 102 TYR A O 1
ATOM 823 N N . LYS A 1 103 ? 0.328 -2.504 13.560 1.00 89.69 103 LYS A N 1
ATOM 824 C CA . LYS A 1 103 ? 0.623 -1.146 13.998 1.00 89.69 103 LYS A CA 1
ATOM 825 C C . LYS A 1 103 ? 1.026 -1.160 15.467 1.00 89.69 103 LYS A C 1
ATOM 827 O O . LYS A 1 103 ? 0.193 -1.386 16.348 1.00 89.69 103 LYS A O 1
ATOM 832 N N . PHE A 1 104 ? 2.291 -0.854 15.725 1.00 87.88 104 PHE A N 1
ATOM 833 C CA . PHE A 1 104 ? 2.800 -0.598 17.069 1.00 87.88 104 PHE A CA 1
ATOM 834 C C . PHE A 1 104 ? 2.248 0.747 17.580 1.00 87.88 104 PHE A C 1
ATOM 836 O O . PHE A 1 104 ? 2.303 1.743 16.858 1.00 87.88 104 PHE A O 1
ATOM 843 N N . ASN A 1 105 ? 1.707 0.799 18.804 1.00 77.94 105 ASN A N 1
ATOM 844 C CA . ASN A 1 105 ? 1.662 2.074 19.529 1.00 77.94 105 ASN A CA 1
ATOM 845 C C . ASN A 1 105 ? 3.075 2.319 20.062 1.00 77.94 105 ASN A C 1
ATOM 847 O O . ASN A 1 105 ? 3.543 1.520 20.877 1.00 77.94 105 ASN A O 1
ATOM 851 N N . LEU A 1 106 ? 3.725 3.386 19.592 1.00 55.19 106 LEU A N 1
ATOM 852 C CA . LEU A 1 106 ? 4.796 4.028 20.353 1.00 55.19 106 LEU A CA 1
ATOM 853 C C . LEU A 1 106 ? 4.176 4.840 21.493 1.00 55.19 106 LEU A C 1
ATOM 855 O O . LEU A 1 106 ? 3.147 5.507 21.230 1.00 55.19 106 LEU A O 1
#

Secondary structure (DSSP, 8-state):
-EEEEEEEEEEEEE-SSEEEEEEEEEEEEEEEEEEEEEE-SSSTT-EEEEEEEEEEEE---EEEEEEEEEETTEEEEEEEEEEEESSS--TT-----EEEEEEE--

Sequence (106 aa):
ETQLAIGYRYRFINKPKFNIYGNLKIVTYSFTNFEVTYEDTDNPGTFITEDKSGSTFEAPFIFGLGADIKLGKGYITLAYQEIVALFLDMHGNFPIDFAVGYKFNL

pLDDT: mean 85.91, std 8.78, range [55.19, 95.06]

Radius of gyration: 20.59 Å; chains: 1; bounding box: 47×25×58 Å